Protein AF-A0A212D3E3-F1 (afdb_monomer_lite)

Secondary structure (DSSP, 8-state):
-EEEEEEE-SGGGG---TTS--HHHHHHHHHHHHHHHHHHTT---EEEEEEES-SS-BSTT-BTTBSTTEEEEEEEE---HHHHHIIIII----SS---

Sequence (99 aa):
AAVVLCMDVGFAMSNSFPGEESPFELAKKVMTMFVQRQVFAESKDEVAVVLFGTDGTENALAGKDQYQNITVHRHLMLPDFDLLEDIESKIQPGSQQAD

InterPro domains:
  IPR005161 Ku70/Ku80, N-terminal alpha/beta [PF03731] (2-95)
  IPR036465 von Willebrand factor A-like domain superfamily [G3DSA:3.40.50.410] (1-99)
  IPR036465 von Willebrand factor A-like domain superfamily [SSF53300] (2-97)

Radius of gyration: 14.0 Å; chains: 1; bounding box: 35×32×34 Å

pLDDT: mean 92.48, std 5.72, range [55.84, 97.44]

Organism: Cervus elaphus hippelaphus (NCBI:txid46360)

Foldseek 3Di:
DEEEAEDEQAPQQCDDDVPDHGVLVVSLVVVLVVLVVQAVVVHPYWYWYKYANAPAADDPPDDDQPRTRIHRPGDTDRRDVVNSCCSNPVRHRHHGGGD

Structure (mmCIF, N/CA/C/O backbone):
data_AF-A0A212D3E3-F1
#
_entry.id   AF-A0A212D3E3-F1
#
loop_
_atom_site.group_PDB
_atom_site.id
_atom_site.type_symbol
_atom_site.label_atom_id
_atom_site.label_alt_id
_atom_site.label_comp_id
_atom_site.label_asym_id
_atom_site.label_entity_id
_atom_site.label_seq_id
_atom_site.pdbx_PDB_ins_code
_atom_site.Cartn_x
_atom_site.Cartn_y
_atom_site.Cartn_z
_atom_site.occupancy
_atom_site.B_iso_or_equiv
_atom_site.auth_seq_id
_atom_site.auth_comp_id
_atom_site.auth_asym_id
_atom_site.auth_atom_id
_atom_site.pdbx_PDB_model_num
ATOM 1 N N . ALA A 1 1 ? -16.083 6.406 8.460 1.00 87.69 1 ALA A N 1
ATOM 2 C CA . ALA A 1 1 ? -16.121 6.309 6.985 1.00 87.69 1 ALA A CA 1
ATOM 3 C C . ALA A 1 1 ? -15.121 5.246 6.541 1.00 87.69 1 ALA A C 1
ATOM 5 O O . ALA A 1 1 ? -14.333 4.807 7.366 1.00 87.69 1 ALA A O 1
ATOM 6 N N . ALA A 1 2 ? -15.172 4.807 5.283 1.00 94.38 2 ALA A N 1
ATOM 7 C CA . ALA A 1 2 ? -14.213 3.849 4.733 1.00 94.38 2 ALA A CA 1
ATOM 8 C C . ALA A 1 2 ? -13.382 4.534 3.645 1.00 94.38 2 ALA A C 1
ATOM 10 O O . ALA A 1 2 ? -13.946 5.199 2.773 1.00 94.38 2 ALA A O 1
ATOM 11 N N . VAL A 1 3 ? -12.059 4.384 3.708 1.00 96.50 3 VAL A N 1
ATOM 12 C CA . VAL A 1 3 ? -11.108 4.960 2.751 1.00 96.50 3 VAL A CA 1
ATOM 13 C C . VAL A 1 3 ? -10.214 3.853 2.203 1.00 96.50 3 VAL A C 1
ATOM 15 O O . VAL A 1 3 ? -9.701 3.030 2.955 1.00 96.50 3 VAL A O 1
ATOM 18 N N . VAL A 1 4 ? -10.002 3.844 0.889 1.00 97.38 4 VAL A N 1
ATOM 19 C CA . VAL A 1 4 ? -9.027 2.963 0.237 1.00 97.38 4 VAL A CA 1
ATOM 20 C C . VAL A 1 4 ? -7.955 3.839 -0.395 1.00 97.38 4 VAL A C 1
ATOM 22 O O . VAL A 1 4 ? -8.262 4.683 -1.235 1.00 97.38 4 VAL A O 1
ATOM 25 N N . LEU A 1 5 ? -6.707 3.660 0.029 1.00 97.00 5 LEU A N 1
ATOM 26 C CA . LEU A 1 5 ? -5.547 4.298 -0.579 1.00 97.00 5 LEU A CA 1
ATOM 27 C C . LEU A 1 5 ? -5.015 3.376 -1.679 1.00 97.00 5 LEU A C 1
ATOM 29 O O . LEU A 1 5 ? -4.505 2.297 -1.384 1.00 97.00 5 LEU A O 1
ATOM 33 N N . CYS A 1 6 ? -5.150 3.794 -2.937 1.00 96.50 6 CYS A N 1
ATOM 34 C CA . CYS A 1 6 ? -4.578 3.093 -4.086 1.00 96.50 6 CYS A CA 1
ATOM 35 C C . CYS A 1 6 ? -3.285 3.795 -4.507 1.00 96.50 6 CYS A C 1
ATOM 37 O O . CYS A 1 6 ? -3.340 4.935 -4.970 1.00 96.50 6 CYS A O 1
ATOM 39 N N . MET A 1 7 ? -2.144 3.129 -4.343 1.00 96.06 7 MET A N 1
ATOM 40 C CA . MET A 1 7 ? -0.824 3.690 -4.632 1.00 96.06 7 MET A CA 1
ATOM 41 C C . MET A 1 7 ? -0.166 2.973 -5.809 1.00 96.06 7 MET A C 1
ATOM 43 O O . MET A 1 7 ? -0.068 1.745 -5.814 1.00 96.06 7 MET A O 1
ATOM 47 N N . ASP A 1 8 ? 0.316 3.760 -6.770 1.00 95.44 8 ASP A N 1
ATOM 48 C CA . ASP A 1 8 ? 1.207 3.272 -7.819 1.00 95.44 8 ASP A CA 1
ATOM 49 C C . ASP A 1 8 ? 2.604 3.082 -7.227 1.00 95.44 8 ASP A C 1
ATOM 51 O O . ASP A 1 8 ? 3.198 4.020 -6.684 1.00 95.44 8 ASP A O 1
ATOM 55 N N . VAL A 1 9 ? 3.116 1.865 -7.320 1.00 95.25 9 VAL A N 1
ATOM 56 C CA . VAL A 1 9 ? 4.482 1.516 -6.937 1.00 95.25 9 VAL A CA 1
ATOM 57 C C . VAL A 1 9 ? 5.289 1.033 -8.134 1.00 95.25 9 VAL A C 1
ATOM 59 O O . VAL A 1 9 ? 6.397 0.559 -7.946 1.00 95.25 9 VAL A O 1
ATOM 62 N N . GLY A 1 10 ? 4.778 1.147 -9.357 1.00 94.00 10 GLY A N 1
ATOM 63 C CA . GLY A 1 10 ? 5.463 0.655 -10.541 1.00 94.00 10 GLY A CA 1
ATOM 64 C C . GLY A 1 10 ? 6.759 1.400 -10.856 1.00 94.00 10 GLY A C 1
ATOM 65 O O . GLY A 1 10 ? 7.008 2.514 -10.391 1.00 94.00 10 GLY A O 1
ATOM 66 N N . PHE A 1 11 ? 7.570 0.811 -11.735 1.00 89.44 11 PHE A N 1
ATOM 67 C CA . PHE A 1 11 ? 8.913 1.307 -12.068 1.00 89.44 11 PHE A CA 1
ATOM 68 C C . PHE A 1 11 ? 8.949 2.799 -12.459 1.00 89.44 11 PHE A C 1
ATOM 70 O O . PHE A 1 11 ? 9.882 3.528 -12.120 1.00 89.44 11 PHE A O 1
ATOM 77 N N . ALA A 1 12 ? 7.913 3.284 -13.152 1.00 90.12 12 ALA A N 1
ATOM 78 C CA . ALA A 1 12 ? 7.830 4.678 -13.583 1.00 90.12 12 ALA A CA 1
ATOM 79 C C . ALA A 1 12 ? 7.768 5.674 -12.411 1.00 90.12 12 ALA A C 1
ATOM 81 O O . ALA A 1 12 ? 8.258 6.795 -12.545 1.00 90.12 12 ALA A O 1
ATOM 82 N N . MET A 1 13 ? 7.225 5.263 -11.262 1.00 91.25 13 MET A N 1
ATOM 83 C CA . MET A 1 13 ? 7.098 6.098 -10.065 1.00 91.25 13 MET A CA 1
ATOM 84 C C . MET A 1 13 ? 8.440 6.370 -9.382 1.00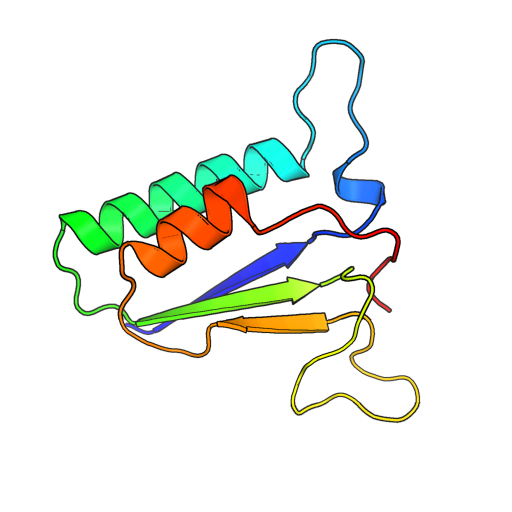 91.25 13 MET A C 1
ATOM 86 O O . MET A 1 13 ? 8.545 7.319 -8.606 1.00 91.25 13 MET A O 1
ATOM 90 N N . SER A 1 14 ? 9.473 5.577 -9.678 1.00 88.88 14 SER A N 1
ATOM 91 C CA . SER A 1 14 ? 10.837 5.800 -9.186 1.00 88.88 14 SER A CA 1
ATOM 92 C C . SER A 1 14 ? 11.641 6.789 -10.027 1.00 88.88 14 SER A C 1
ATOM 94 O O . SER A 1 14 ? 12.716 7.205 -9.600 1.00 88.88 14 SER A O 1
ATOM 96 N N . ASN A 1 15 ? 11.148 7.184 -11.203 1.00 89.06 15 ASN A N 1
ATOM 97 C CA . ASN 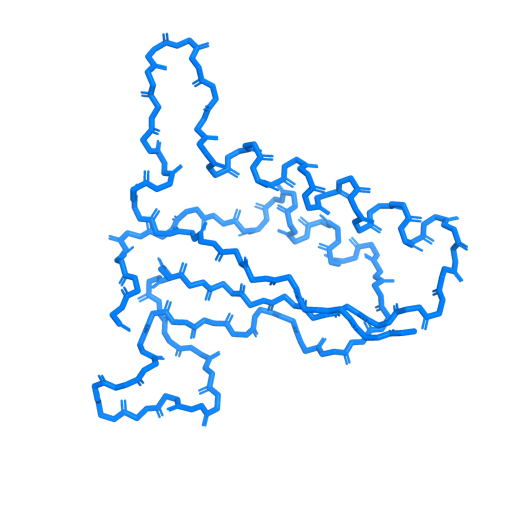A 1 15 ? 11.866 8.115 -12.064 1.00 89.06 15 ASN A CA 1
ATOM 98 C C . ASN A 1 15 ? 11.779 9.539 -11.505 1.00 89.06 15 ASN A C 1
ATOM 100 O O . ASN A 1 15 ? 10.689 10.076 -11.315 1.00 89.06 15 ASN A O 1
ATOM 104 N N . SER A 1 16 ? 12.930 10.172 -11.288 1.00 90.31 16 SER A N 1
ATOM 105 C CA . SER A 1 16 ? 13.019 11.585 -10.923 1.00 90.31 16 SER A CA 1
ATOM 106 C C . SER A 1 16 ? 14.193 12.267 -11.617 1.00 90.31 16 SER A C 1
ATOM 108 O O . SER A 1 16 ? 15.153 11.621 -12.051 1.00 90.31 16 SER A O 1
ATOM 110 N N . PHE A 1 17 ? 14.110 13.590 -11.752 1.00 87.06 17 PHE A N 1
ATOM 111 C CA . PHE A 1 17 ? 15.242 14.387 -12.207 1.00 87.06 17 PHE A CA 1
ATOM 112 C C . PHE A 1 17 ? 16.283 14.530 -11.086 1.00 87.06 17 PHE A C 1
ATOM 114 O O . PHE A 1 17 ? 15.928 14.513 -9.905 1.00 87.06 17 PHE A O 1
ATOM 121 N N . PRO A 1 18 ? 17.577 14.706 -11.416 1.00 89.31 18 PRO A N 1
ATOM 122 C CA . PRO A 1 18 ? 18.601 14.953 -10.408 1.00 89.31 18 PRO A CA 1
ATOM 123 C C . PRO A 1 18 ? 18.245 16.159 -9.526 1.00 89.31 18 PRO A C 1
ATOM 125 O O . PRO A 1 18 ? 18.138 17.280 -10.018 1.00 89.31 18 PRO A O 1
ATOM 128 N N . GLY A 1 19 ? 18.089 15.924 -8.222 1.00 88.31 19 GLY A N 1
ATOM 129 C CA . GLY A 1 19 ? 17.711 16.952 -7.244 1.00 88.31 19 GLY A CA 1
ATOM 130 C C . GLY A 1 19 ? 16.211 17.051 -6.950 1.00 88.31 19 GLY A C 1
ATOM 131 O O . GLY A 1 19 ? 15.841 17.806 -6.054 1.00 88.31 19 GLY A O 1
ATOM 132 N N . GLU A 1 20 ? 15.366 16.278 -7.636 1.00 92.19 20 GLU A N 1
ATOM 133 C CA . GLU A 1 20 ? 13.933 16.171 -7.352 1.00 92.19 20 GLU A CA 1
ATOM 134 C C . GLU A 1 20 ? 13.591 14.827 -6.698 1.00 92.19 20 GLU A C 1
ATOM 136 O O . GLU A 1 20 ? 14.184 13.784 -6.997 1.00 92.19 20 GLU A O 1
ATOM 141 N N . GLU A 1 21 ? 12.608 14.854 -5.799 1.00 92.31 21 GLU A N 1
ATOM 142 C CA . GLU A 1 21 ? 12.038 13.638 -5.226 1.00 92.31 21 GLU A CA 1
ATOM 143 C C . GLU A 1 21 ? 11.174 12.925 -6.264 1.00 92.31 21 GLU A C 1
ATOM 145 O O . GLU A 1 21 ? 10.485 13.559 -7.065 1.00 92.31 21 GLU A O 1
ATOM 150 N N . SER A 1 22 ? 11.205 11.596 -6.250 1.00 94.38 22 SER A N 1
ATOM 151 C CA . SER A 1 22 ? 10.380 10.812 -7.158 1.00 94.38 22 SER A CA 1
ATOM 152 C C . SER A 1 22 ? 8.894 10.935 -6.806 1.00 94.38 22 SER A C 1
ATOM 154 O O . SER A 1 22 ? 8.544 11.163 -5.639 1.00 94.38 22 SER A O 1
ATOM 156 N N . PRO A 1 23 ? 7.992 10.750 -7.787 1.00 95.00 23 PRO A N 1
ATOM 157 C CA . PRO A 1 23 ? 6.560 10.656 -7.526 1.00 95.00 23 PRO A CA 1
ATOM 158 C C . PRO A 1 23 ? 6.223 9.648 -6.420 1.00 95.00 23 PRO A C 1
ATOM 160 O O . PRO A 1 23 ? 5.338 9.913 -5.608 1.00 95.00 23 PRO A O 1
ATOM 163 N N . PHE A 1 24 ? 6.962 8.533 -6.348 1.00 94.69 24 PHE A N 1
ATOM 164 C CA . PHE A 1 24 ? 6.840 7.541 -5.281 1.00 94.69 24 PHE A CA 1
ATOM 165 C C . PHE A 1 24 ? 7.087 8.145 -3.893 1.00 94.69 24 PHE A C 1
ATOM 167 O O . PHE A 1 24 ? 6.239 8.016 -3.012 1.00 94.69 24 PHE A O 1
ATOM 174 N N . GLU A 1 25 ? 8.205 8.849 -3.695 1.00 93.88 25 GLU A N 1
ATOM 175 C CA . GLU A 1 25 ? 8.545 9.441 -2.394 1.00 93.88 25 GLU A CA 1
ATOM 176 C C . GLU A 1 25 ? 7.558 10.540 -1.983 1.00 93.88 25 GLU A C 1
ATOM 178 O O . GLU A 1 25 ? 7.153 10.623 -0.821 1.00 93.88 25 GLU A O 1
ATOM 183 N N . LEU A 1 26 ? 7.102 11.352 -2.940 1.00 95.06 26 LEU A N 1
ATOM 184 C CA . LEU A 1 26 ? 6.085 12.374 -2.687 1.00 95.06 26 LEU A CA 1
ATOM 185 C C . LEU A 1 26 ? 4.742 11.749 -2.281 1.00 95.06 26 LEU A C 1
ATOM 187 O O . LEU A 1 26 ? 4.134 12.183 -1.299 1.00 95.06 26 LEU A O 1
ATOM 191 N N . ALA A 1 27 ? 4.294 10.711 -2.992 1.00 95.50 27 ALA A N 1
ATOM 192 C CA . ALA A 1 27 ? 3.068 9.987 -2.663 1.00 95.50 27 ALA A CA 1
ATOM 193 C C . ALA A 1 27 ? 3.165 9.312 -1.287 1.00 95.50 27 ALA A C 1
ATOM 195 O O . ALA A 1 27 ? 2.240 9.437 -0.479 1.00 95.50 27 ALA A O 1
ATOM 196 N N . LYS A 1 28 ? 4.311 8.688 -0.983 1.00 95.38 28 LYS A N 1
ATOM 197 C CA . LYS A 1 28 ? 4.595 8.064 0.314 1.00 95.38 28 LYS A CA 1
ATOM 198 C C . LYS A 1 28 ? 4.452 9.070 1.455 1.00 95.38 28 LYS A C 1
ATOM 200 O O . LYS A 1 28 ? 3.687 8.826 2.380 1.00 95.38 28 LYS A O 1
ATOM 205 N N . LYS A 1 29 ? 5.067 10.256 1.346 1.00 95.44 29 LYS A N 1
ATOM 206 C CA . LYS A 1 29 ? 4.944 11.330 2.355 1.00 95.44 29 LYS A CA 1
ATOM 207 C C . LYS A 1 29 ? 3.501 11.767 2.595 1.00 95.44 29 LYS A C 1
ATOM 209 O O . LYS A 1 29 ? 3.100 11.959 3.744 1.00 95.44 29 LYS A O 1
ATOM 214 N N . VAL A 1 30 ? 2.716 11.931 1.529 1.00 96.38 30 VAL A N 1
ATOM 215 C CA . VAL A 1 30 ? 1.304 12.330 1.640 1.00 96.38 30 VAL A CA 1
ATOM 216 C C . VAL A 1 30 ? 0.480 11.232 2.313 1.00 96.38 30 VAL A C 1
ATOM 218 O O . VAL A 1 30 ? -0.329 11.530 3.194 1.00 96.38 30 VAL A O 1
ATOM 221 N N . MET A 1 31 ? 0.704 9.967 1.952 1.00 95.94 31 MET A N 1
ATOM 222 C CA . MET A 1 31 ? 0.028 8.829 2.576 1.00 95.94 31 MET A CA 1
ATOM 223 C C . MET A 1 31 ? 0.400 8.678 4.052 1.00 95.94 31 MET A C 1
ATOM 225 O O . MET A 1 31 ? -0.498 8.539 4.882 1.00 95.94 31 MET A O 1
ATOM 229 N N . THR A 1 32 ? 1.684 8.796 4.400 1.00 96.06 32 THR A N 1
ATOM 230 C CA . THR A 1 32 ? 2.156 8.812 5.792 1.00 96.06 32 THR A CA 1
ATOM 231 C C . THR A 1 32 ? 1.472 9.929 6.574 1.00 96.06 32 THR A C 1
ATOM 233 O O . THR A 1 32 ? 0.879 9.660 7.614 1.00 96.06 32 THR A O 1
ATOM 236 N N . MET A 1 33 ? 1.453 11.164 6.055 1.00 96.50 33 MET A N 1
ATOM 237 C CA . MET A 1 33 ? 0.780 12.292 6.713 1.00 96.50 33 MET A CA 1
ATOM 238 C C . MET A 1 33 ? -0.720 12.028 6.923 1.00 96.50 33 MET A C 1
ATOM 240 O O . MET A 1 33 ? -1.269 12.354 7.981 1.00 96.50 33 MET A O 1
ATOM 244 N N . PHE A 1 34 ? -1.395 11.443 5.930 1.00 96.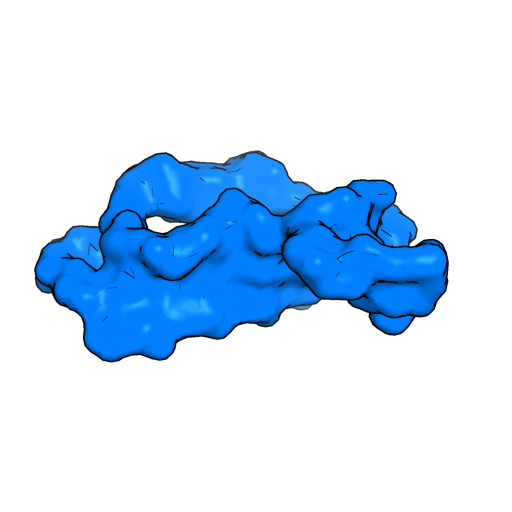06 34 PHE A N 1
ATOM 245 C CA . PHE A 1 34 ? -2.810 11.097 6.028 1.00 96.06 34 PHE A CA 1
ATOM 246 C C . PHE A 1 34 ? -3.061 10.056 7.127 1.00 96.06 34 PHE A C 1
ATOM 248 O O . PHE A 1 34 ? -3.880 10.300 8.015 1.00 96.06 34 PHE A O 1
ATOM 255 N N . VAL A 1 35 ? -2.341 8.930 7.105 1.00 95.25 35 VAL A N 1
ATOM 256 C CA . VAL A 1 35 ? -2.511 7.839 8.081 1.00 95.25 35 VAL A CA 1
ATOM 257 C C . VAL A 1 35 ? -2.119 8.295 9.483 1.00 95.25 35 VAL A C 1
ATOM 259 O O . VAL A 1 35 ? -2.878 8.083 10.426 1.00 95.25 35 VAL A O 1
ATOM 262 N N . GLN A 1 36 ? -1.003 9.012 9.622 1.00 95.75 36 GLN A N 1
ATOM 263 C CA . GLN A 1 36 ? -0.535 9.566 10.892 1.00 95.75 36 GLN A CA 1
ATOM 264 C C . GLN A 1 36 ? -1.599 10.455 11.547 1.00 95.75 36 GLN A C 1
ATOM 266 O O . GLN A 1 36 ? -1.871 10.332 12.742 1.00 95.75 36 GLN A O 1
ATOM 271 N N . ARG A 1 37 ? -2.256 11.319 10.761 1.00 95.88 37 ARG A N 1
ATOM 272 C CA . ARG A 1 37 ? -3.358 12.152 11.256 1.00 95.88 37 ARG A CA 1
ATOM 273 C C . ARG A 1 37 ? -4.542 11.312 11.736 1.00 95.88 37 ARG A C 1
ATOM 275 O O . ARG A 1 37 ? -5.132 11.664 12.753 1.00 95.88 37 ARG A O 1
ATOM 282 N N . GLN A 1 38 ? -4.899 10.240 11.027 1.00 93.25 38 GLN A N 1
ATOM 283 C CA . GLN A 1 38 ? -6.017 9.371 11.416 1.00 93.25 38 GLN A CA 1
ATOM 284 C C . GLN A 1 38 ? -5.734 8.615 12.719 1.00 93.25 38 GLN A C 1
ATOM 286 O O . GLN A 1 38 ? -6.594 8.591 13.601 1.00 93.25 38 GLN A O 1
ATOM 291 N N . VAL A 1 39 ? -4.521 8.068 12.866 1.00 93.38 39 VAL A N 1
ATOM 292 C CA . VAL A 1 39 ? -4.084 7.352 14.076 1.00 93.38 39 VAL A CA 1
ATOM 293 C C . VAL A 1 39 ? -4.071 8.288 15.286 1.00 93.38 39 VAL A C 1
ATOM 295 O O . VAL A 1 39 ? -4.684 7.987 16.307 1.00 93.38 39 VAL A O 1
ATOM 298 N N . PHE A 1 40 ? -3.437 9.459 15.176 1.00 93.88 40 PHE A N 1
ATOM 299 C CA . PHE A 1 40 ? -3.317 10.389 16.306 1.00 93.88 40 PHE A CA 1
ATOM 300 C C . PHE A 1 40 ? -4.615 11.093 16.692 1.00 93.88 40 PHE A C 1
ATOM 302 O O . PHE A 1 40 ? -4.760 11.512 17.837 1.00 93.88 40 PHE A O 1
ATOM 309 N N . ALA A 1 41 ? -5.553 11.242 15.757 1.00 93.56 41 ALA A N 1
ATOM 310 C CA . ALA A 1 41 ? -6.877 11.776 16.056 1.00 93.56 41 ALA A CA 1
ATOM 311 C C . ALA A 1 41 ? -7.834 10.718 16.640 1.00 93.56 41 ALA A C 1
ATOM 313 O O . ALA A 1 41 ? -8.995 11.044 16.879 1.00 93.56 41 ALA A O 1
ATOM 314 N N . GLU A 1 42 ? -7.379 9.469 16.824 1.00 88.94 42 GLU A N 1
ATOM 315 C CA . GLU A 1 42 ? -8.203 8.316 17.218 1.00 88.94 42 GLU A CA 1
ATOM 316 C C . GLU A 1 42 ? -9.481 8.180 16.369 1.00 88.94 42 GLU A C 1
ATOM 318 O O . GLU A 1 42 ? -10.569 7.849 16.862 1.00 88.94 42 GLU A O 1
ATOM 323 N N . SER A 1 43 ? -9.348 8.458 15.068 1.00 90.06 43 SER A N 1
ATOM 324 C CA . SER A 1 43 ? -10.468 8.409 14.136 1.00 90.06 43 SER A CA 1
ATOM 325 C C . SER A 1 43 ? -11.081 7.010 14.080 1.00 90.06 43 SER A C 1
ATOM 327 O O . SER A 1 43 ? -10.404 5.994 14.236 1.00 90.06 43 SER A O 1
ATOM 329 N N . LYS A 1 44 ? -12.393 6.953 13.837 1.00 92.56 44 LYS A N 1
ATOM 330 C CA . LYS A 1 44 ? -13.126 5.698 13.597 1.00 92.56 44 LYS A CA 1
ATOM 331 C C . LYS A 1 44 ? -13.218 5.357 12.110 1.00 92.56 44 LYS A C 1
ATOM 333 O O . LYS A 1 44 ? -14.023 4.511 11.728 1.00 92.56 44 LYS A O 1
ATOM 338 N N . ASP A 1 45 ? -12.453 6.052 11.274 1.00 93.69 45 ASP A N 1
ATOM 339 C CA . ASP A 1 45 ? -12.372 5.763 9.852 1.00 93.69 45 ASP A CA 1
ATOM 340 C C . ASP A 1 45 ? -11.511 4.523 9.608 1.00 93.69 45 ASP A C 1
ATOM 342 O O . ASP A 1 45 ? -10.397 4.411 10.117 1.00 93.69 45 ASP A O 1
ATOM 346 N N . GLU A 1 46 ? -12.032 3.595 8.812 1.00 95.06 46 GLU A N 1
ATOM 347 C CA . GLU A 1 46 ? -11.292 2.410 8.395 1.00 95.06 46 GLU A CA 1
ATOM 348 C C . GLU A 1 46 ? -10.515 2.711 7.113 1.00 95.06 46 GLU A C 1
ATOM 350 O O . GLU A 1 46 ? -11.024 3.372 6.200 1.00 95.06 46 GLU A O 1
ATOM 355 N N . VAL A 1 47 ? -9.284 2.211 7.044 1.00 96.50 47 VAL A N 1
ATOM 356 C CA . VAL A 1 47 ? -8.358 2.436 5.936 1.00 96.50 47 VAL A CA 1
ATOM 357 C C . VAL A 1 47 ? -7.913 1.093 5.366 1.00 96.50 47 VAL A C 1
ATOM 359 O O . VAL A 1 47 ? -7.515 0.193 6.102 1.00 96.50 47 VAL A O 1
ATOM 362 N N . ALA A 1 48 ? -7.978 0.966 4.045 1.00 97.12 48 ALA A N 1
ATOM 363 C CA . ALA A 1 48 ? -7.345 -0.104 3.282 1.00 97.12 48 ALA A CA 1
ATOM 364 C C . ALA A 1 48 ? -6.237 0.476 2.395 1.00 97.12 48 ALA A C 1
ATOM 366 O O . ALA A 1 48 ? -6.322 1.633 1.975 1.00 97.12 48 ALA A O 1
ATOM 367 N N . VAL A 1 49 ? -5.226 -0.332 2.077 1.00 97.44 49 VAL A N 1
ATOM 368 C CA . VAL A 1 49 ? -4.130 0.045 1.174 1.00 97.44 49 VAL A CA 1
ATOM 369 C C . VAL A 1 49 ? -4.005 -0.994 0.069 1.00 97.44 49 VAL A C 1
ATOM 371 O O . VAL A 1 49 ? -3.856 -2.187 0.337 1.00 97.44 49 VAL A O 1
ATOM 374 N N . VAL A 1 50 ? -4.058 -0.526 -1.174 1.00 97.44 50 VAL A N 1
ATOM 375 C CA . VAL A 1 50 ? -3.869 -1.324 -2.386 1.00 97.44 50 VAL A CA 1
ATOM 376 C C . VAL A 1 50 ? -2.684 -0.753 -3.151 1.00 97.44 50 VAL A C 1
ATOM 378 O O . VAL A 1 50 ? -2.622 0.451 -3.396 1.00 97.44 50 VAL A O 1
ATOM 381 N N . LEU A 1 51 ? -1.754 -1.621 -3.530 1.00 96.81 51 LEU A N 1
ATOM 382 C CA . LEU A 1 51 ? -0.566 -1.281 -4.302 1.00 96.81 51 LEU A CA 1
ATOM 383 C C . LEU A 1 51 ? -0.721 -1.863 -5.701 1.00 96.81 51 LEU A C 1
ATOM 385 O O . LEU A 1 51 ? -1.093 -3.027 -5.833 1.00 96.81 51 LEU A O 1
ATOM 389 N N . PHE A 1 52 ? -0.449 -1.070 -6.731 1.00 95.44 52 PHE A N 1
ATOM 390 C CA . PHE A 1 52 ? -0.431 -1.531 -8.119 1.00 95.44 52 PHE A CA 1
ATOM 391 C C . PHE A 1 52 ? 0.914 -1.202 -8.771 1.00 95.44 52 PHE A C 1
ATOM 393 O O . PHE A 1 52 ? 1.537 -0.202 -8.433 1.00 95.44 52 PHE A O 1
ATOM 400 N N . GLY A 1 53 ? 1.389 -2.073 -9.663 1.00 94.12 53 GLY A N 1
ATOM 401 C CA . GLY A 1 53 ? 2.772 -2.069 -10.154 1.00 94.12 53 GLY A CA 1
ATOM 402 C C . GLY A 1 53 ? 3.745 -2.846 -9.256 1.00 94.12 53 GLY A C 1
ATOM 403 O O . GLY A 1 53 ? 4.956 -2.667 -9.362 1.00 94.12 53 GLY A O 1
ATOM 404 N N . THR A 1 54 ? 3.236 -3.698 -8.359 1.00 94.69 54 THR A N 1
ATOM 405 C CA . THR A 1 54 ? 4.056 -4.588 -7.523 1.00 94.69 54 THR A CA 1
ATOM 406 C C . THR A 1 54 ? 4.678 -5.714 -8.347 1.00 94.69 54 THR A C 1
ATOM 408 O O . THR A 1 54 ? 4.138 -6.114 -9.372 1.00 94.69 54 THR A O 1
ATOM 411 N N . ASP A 1 55 ? 5.789 -6.287 -7.876 1.00 92.25 55 ASP A N 1
ATOM 412 C CA . ASP A 1 55 ? 6.434 -7.427 -8.555 1.00 92.25 55 ASP A CA 1
ATOM 413 C C . ASP A 1 55 ? 5.592 -8.712 -8.531 1.00 92.25 55 ASP A C 1
ATOM 415 O O . ASP A 1 55 ? 5.800 -9.615 -9.339 1.00 92.25 55 ASP A O 1
ATOM 419 N N . GLY A 1 56 ? 4.664 -8.812 -7.578 1.00 91.62 56 GLY A N 1
ATOM 420 C CA . GLY A 1 56 ? 3.734 -9.924 -7.445 1.00 91.62 56 GLY A CA 1
ATOM 421 C C . GLY A 1 56 ? 2.280 -9.480 -7.532 1.00 91.62 56 GLY A C 1
ATOM 422 O O . GLY A 1 56 ? 1.965 -8.290 -7.491 1.00 91.62 56 GLY A O 1
ATOM 423 N N . THR A 1 57 ? 1.393 -10.468 -7.599 1.00 94.25 57 THR A N 1
ATOM 424 C CA . THR A 1 57 ? -0.057 -10.279 -7.592 1.00 94.25 57 THR A CA 1
ATOM 425 C C . THR A 1 57 ? -0.645 -10.943 -6.352 1.00 94.25 57 THR A C 1
ATOM 427 O O . THR A 1 57 ? -0.545 -12.157 -6.189 1.00 94.25 57 THR A O 1
ATOM 430 N N . GLU A 1 58 ? -1.297 -10.163 -5.496 1.00 94.88 58 GLU A N 1
ATOM 431 C CA . GLU A 1 58 ? -1.975 -10.660 -4.298 1.00 94.88 58 GLU A CA 1
ATOM 432 C C . GLU A 1 58 ? -3.292 -9.906 -4.095 1.00 94.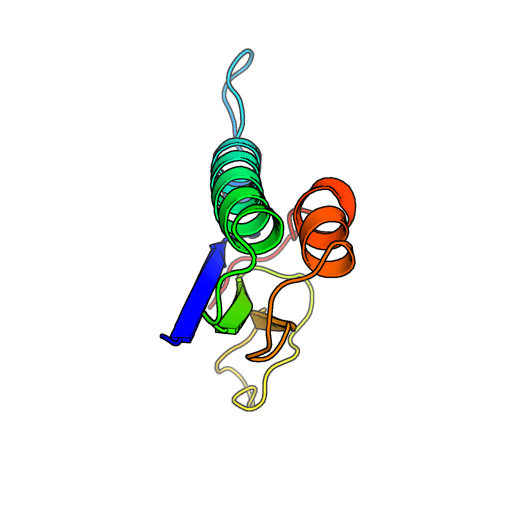88 58 GLU A C 1
ATOM 434 O O . GLU A 1 58 ? -3.422 -8.986 -3.289 1.00 94.88 58 GLU A O 1
ATOM 439 N N . ASN A 1 59 ? -4.294 -10.274 -4.887 1.00 94.25 59 ASN A N 1
ATOM 440 C CA . ASN A 1 59 ? -5.642 -9.743 -4.760 1.00 94.25 59 ASN A CA 1
ATOM 441 C C . ASN A 1 59 ? -6.680 -10.800 -5.159 1.00 94.25 59 ASN A C 1
ATOM 443 O O . ASN A 1 59 ? -6.394 -11.726 -5.915 1.00 94.25 59 ASN A O 1
ATOM 447 N N . ALA A 1 60 ? -7.908 -10.652 -4.660 1.00 93.94 60 ALA A N 1
ATOM 448 C CA . ALA A 1 60 ? -8.981 -11.628 -4.865 1.00 93.94 60 ALA A CA 1
ATOM 449 C C . ALA A 1 60 ? -9.536 -11.673 -6.302 1.00 93.94 60 ALA A C 1
ATOM 451 O O . ALA A 1 60 ? -10.295 -12.583 -6.630 1.00 93.94 60 ALA A O 1
ATOM 452 N N . LEU A 1 61 ? -9.203 -10.685 -7.138 1.00 92.69 61 LEU A N 1
ATOM 453 C CA . LEU A 1 61 ? -9.668 -10.583 -8.523 1.00 92.69 61 LEU A CA 1
ATOM 454 C C . LEU A 1 61 ? -8.631 -11.101 -9.525 1.00 92.69 61 LEU A C 1
ATOM 456 O O . LEU A 1 61 ? -8.936 -11.192 -10.715 1.00 92.69 61 LEU A O 1
ATOM 460 N N . ALA A 1 62 ? -7.437 -11.462 -9.048 1.00 91.19 62 ALA A N 1
ATOM 461 C CA . ALA A 1 62 ? -6.363 -11.990 -9.863 1.00 91.19 62 ALA A CA 1
ATOM 462 C C . ALA A 1 62 ? -6.833 -13.257 -10.586 1.00 91.19 62 ALA A C 1
ATOM 464 O O . ALA A 1 62 ? -7.140 -14.289 -9.985 1.00 91.19 62 ALA A O 1
ATOM 465 N N . GLY A 1 63 ? -6.885 -13.166 -11.907 1.00 86.06 63 GLY A N 1
ATOM 466 C CA . GLY A 1 63 ? -7.172 -14.270 -12.812 1.00 86.06 63 GLY A CA 1
ATOM 467 C C . GLY A 1 63 ? -6.221 -14.205 -13.996 1.00 86.06 63 GLY A C 1
ATOM 468 O O . GLY A 1 63 ? -5.494 -13.226 -14.117 1.00 86.06 63 GLY A O 1
ATOM 469 N N . LYS A 1 64 ?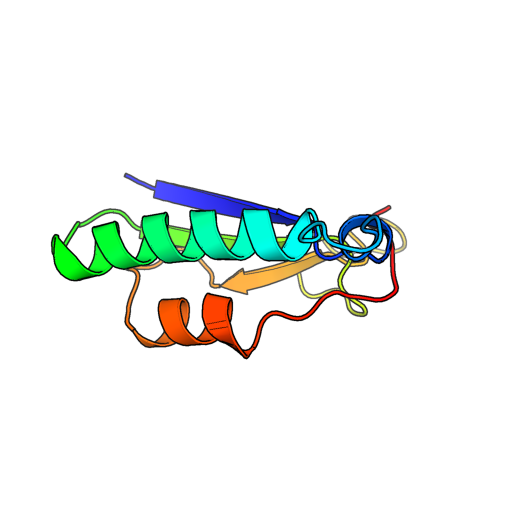 -6.244 -15.237 -14.852 1.00 81.38 64 LYS A N 1
ATOM 470 C CA . LYS A 1 64 ? -5.351 -15.455 -16.016 1.00 81.38 64 LYS A CA 1
ATOM 471 C C . LYS A 1 64 ? -4.426 -14.269 -16.339 1.00 81.38 64 LYS A C 1
ATOM 473 O O . LYS A 1 64 ? -3.273 -14.321 -15.943 1.00 81.38 64 LYS A O 1
ATOM 478 N N . ASP A 1 65 ? -4.981 -13.208 -16.930 1.00 83.69 65 ASP A N 1
ATOM 479 C CA . ASP A 1 65 ? -4.258 -11.990 -17.323 1.00 83.69 65 ASP A CA 1
ATOM 480 C C . ASP A 1 65 ? -4.988 -10.706 -16.869 1.00 83.69 65 ASP A C 1
ATOM 482 O O . ASP A 1 65 ? -4.935 -9.680 -17.536 1.00 83.69 65 ASP A O 1
ATOM 486 N N . GLN A 1 66 ? -5.761 -10.764 -15.778 1.00 90.75 66 GLN A N 1
ATOM 487 C CA . GLN A 1 66 ? -6.486 -9.603 -15.241 1.00 90.75 66 GLN A CA 1
ATOM 488 C C . GLN A 1 66 ? -6.087 -9.336 -13.797 1.00 90.75 66 GLN A C 1
ATOM 490 O O . GLN A 1 66 ? -5.904 -10.279 -13.022 1.00 90.75 66 GLN A O 1
ATOM 495 N N . TYR A 1 67 ? -6.016 -8.049 -13.444 1.00 92.25 67 TYR A N 1
ATOM 496 C CA . TYR A 1 67 ? -5.639 -7.576 -12.111 1.00 92.25 67 TYR A CA 1
ATOM 497 C C . TYR A 1 67 ? -4.267 -8.100 -11.662 1.00 92.25 67 TYR A C 1
ATOM 499 O O . TYR A 1 67 ? -4.087 -8.466 -10.499 1.00 92.25 67 TYR A O 1
ATOM 507 N N . GLN A 1 68 ? -3.317 -8.173 -12.598 1.00 93.94 68 GLN A N 1
ATOM 508 C CA . GLN A 1 68 ? -1.937 -8.573 -12.326 1.00 93.94 68 GLN A CA 1
ATOM 509 C C . GLN A 1 68 ? -1.141 -7.407 -11.738 1.00 93.94 68 GLN A C 1
ATOM 511 O O . GLN A 1 68 ? -1.490 -6.247 -11.941 1.00 93.94 68 GLN A O 1
ATOM 516 N N . ASN A 1 69 ? -0.073 -7.717 -11.002 1.00 94.50 69 ASN A N 1
ATOM 517 C CA . ASN A 1 69 ? 0.816 -6.735 -10.375 1.00 94.50 69 ASN A CA 1
ATOM 518 C C . ASN A 1 69 ? 0.070 -5.806 -9.401 1.00 94.50 69 ASN A C 1
ATOM 520 O O . ASN A 1 69 ? 0.411 -4.632 -9.251 1.00 94.50 69 ASN A O 1
ATOM 524 N N . ILE A 1 70 ? -0.993 -6.326 -8.777 1.00 95.56 70 ILE A N 1
ATOM 525 C CA . ILE A 1 70 ? -1.799 -5.631 -7.773 1.00 95.56 70 ILE A CA 1
ATOM 526 C C . ILE A 1 70 ? -1.798 -6.451 -6.487 1.00 95.56 70 ILE A C 1
ATOM 528 O O . ILE A 1 70 ? -2.192 -7.623 -6.485 1.00 95.56 70 ILE A O 1
ATOM 532 N N . THR A 1 71 ? -1.449 -5.801 -5.382 1.00 96.56 71 THR A N 1
ATOM 533 C CA . THR A 1 71 ? -1.419 -6.371 -4.035 1.00 96.56 71 THR A CA 1
ATOM 534 C C . THR A 1 71 ? -2.336 -5.582 -3.108 1.00 96.56 71 THR A C 1
ATOM 536 O O . THR A 1 71 ? -2.196 -4.368 -2.945 1.00 96.56 71 THR A O 1
ATOM 539 N N . VAL A 1 72 ? -3.264 -6.271 -2.444 1.00 97.12 72 VAL A N 1
ATOM 540 C CA . VAL A 1 72 ? -4.016 -5.700 -1.321 1.00 97.12 72 VAL A CA 1
ATOM 541 C C . VAL A 1 72 ? -3.124 -5.764 -0.086 1.00 97.12 72 VAL A C 1
ATOM 543 O O . VAL A 1 72 ? -3.158 -6.728 0.668 1.00 97.12 72 VAL A O 1
ATOM 546 N N . HIS A 1 73 ? -2.298 -4.736 0.099 1.00 96.00 73 HIS A N 1
ATOM 547 C CA . HIS A 1 73 ? -1.317 -4.687 1.183 1.00 96.00 73 HIS A CA 1
ATOM 548 C C . HIS A 1 73 ? -1.978 -4.678 2.565 1.00 96.00 73 HIS A C 1
ATOM 550 O O . HIS A 1 73 ? -1.486 -5.303 3.500 1.00 96.00 73 HIS A O 1
ATOM 556 N N . ARG A 1 74 ? -3.127 -4.002 2.688 1.00 94.88 74 ARG A N 1
ATOM 557 C CA . ARG A 1 74 ? -3.930 -4.025 3.910 1.00 94.88 74 ARG A CA 1
ATOM 558 C C . ARG A 1 74 ? -5.415 -3.963 3.597 1.00 94.88 74 ARG A C 1
ATOM 560 O O . ARG A 1 74 ? -5.874 -3.066 2.890 1.00 94.88 74 ARG A O 1
ATOM 567 N N . HIS A 1 75 ? -6.168 -4.909 4.149 1.00 95.44 75 HIS A N 1
ATOM 568 C CA . HIS A 1 75 ? -7.628 -4.894 4.095 1.00 95.44 75 HIS A CA 1
ATOM 569 C C . HIS A 1 75 ? -8.214 -3.792 4.987 1.00 95.44 75 HIS A C 1
ATOM 571 O O . HIS A 1 75 ? -7.528 -3.228 5.834 1.00 95.44 75 HIS A O 1
ATOM 577 N N . LEU A 1 76 ? -9.495 -3.486 4.780 1.00 95.50 76 LEU A N 1
ATOM 578 C CA . LEU A 1 76 ? -10.195 -2.415 5.482 1.00 95.50 76 LEU A CA 1
ATOM 579 C C . LEU A 1 76 ? -10.237 -2.685 6.995 1.00 95.50 76 LEU A C 1
ATOM 581 O O . LEU A 1 76 ? -10.867 -3.643 7.437 1.00 95.50 76 LEU A O 1
ATOM 585 N N . MET A 1 77 ? -9.550 -1.846 7.770 1.00 94.88 77 MET A N 1
ATOM 586 C CA . MET A 1 77 ? -9.529 -1.896 9.234 1.00 94.88 77 MET A CA 1
ATOM 587 C C . MET A 1 77 ? -9.123 -0.538 9.815 1.00 94.88 77 MET A C 1
ATOM 589 O O . MET A 1 77 ? -8.677 0.347 9.084 1.00 94.88 77 MET A O 1
ATOM 593 N N . LEU A 1 78 ? -9.255 -0.356 11.132 1.00 95.69 78 LEU A N 1
ATOM 594 C CA . LEU A 1 78 ? -8.740 0.849 11.786 1.00 95.69 78 LEU A CA 1
ATOM 595 C C . LEU A 1 78 ? -7.216 0.957 11.574 1.00 95.69 78 LEU A C 1
ATOM 597 O O . LEU A 1 78 ? -6.514 -0.052 11.722 1.00 95.69 78 LEU A O 1
ATOM 601 N N . PRO A 1 79 ? -6.703 2.145 11.206 1.00 95.06 79 PRO A N 1
ATOM 602 C CA . PRO A 1 79 ? -5.273 2.344 11.036 1.00 95.06 79 PRO A CA 1
ATOM 603 C C . PRO A 1 79 ? -4.564 2.277 12.393 1.00 95.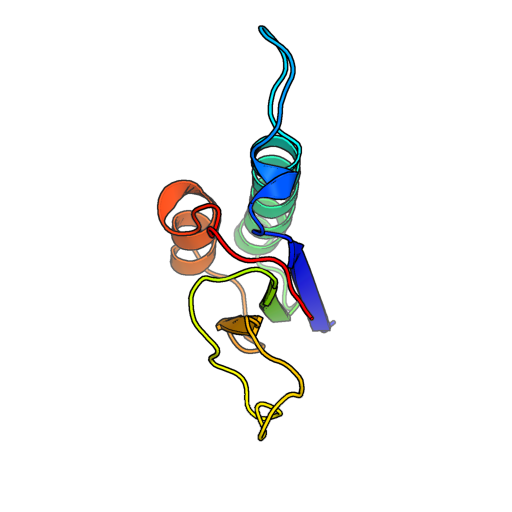06 79 PRO A C 1
ATOM 605 O O . PRO A 1 79 ? -5.089 2.733 13.410 1.00 95.06 79 PRO A O 1
ATOM 608 N N . ASP A 1 80 ? -3.351 1.739 12.395 1.00 94.88 80 ASP A N 1
ATOM 609 C CA . ASP A 1 80 ? -2.475 1.637 13.560 1.00 94.88 80 ASP A CA 1
ATOM 610 C C . ASP A 1 80 ? -1.040 2.050 13.202 1.00 94.88 80 ASP A C 1
ATOM 612 O O . ASP A 1 80 ? -0.750 2.489 12.085 1.00 94.88 80 ASP A O 1
ATOM 616 N N . PHE A 1 81 ? -0.142 1.949 14.180 1.00 94.38 81 PHE A N 1
ATOM 617 C CA . PHE A 1 81 ? 1.274 2.249 13.991 1.00 94.38 81 PHE A CA 1
ATOM 618 C C . PHE A 1 81 ? 1.960 1.283 13.022 1.00 94.38 81 PHE A C 1
ATOM 620 O O . PHE A 1 81 ? 2.853 1.719 12.301 1.00 94.38 81 PHE A O 1
ATOM 627 N N . ASP A 1 82 ? 1.501 0.033 12.939 1.00 95.50 82 ASP A N 1
ATOM 628 C CA . ASP A 1 82 ? 2.049 -0.951 12.005 1.00 95.50 82 ASP A CA 1
ATOM 629 C C . ASP A 1 82 ? 1.790 -0.504 10.555 1.00 95.50 82 ASP A C 1
ATOM 631 O O . ASP A 1 82 ? 2.705 -0.521 9.738 1.00 95.50 82 ASP A O 1
ATOM 635 N N . LEU A 1 83 ? 0.590 0.018 10.244 1.00 94.38 83 LEU A N 1
ATOM 636 C CA . LEU A 1 83 ? 0.300 0.590 8.917 1.00 94.38 83 LEU A CA 1
ATOM 637 C C . LEU A 1 83 ? 1.203 1.780 8.588 1.00 94.38 83 LEU A C 1
ATOM 639 O O . LEU A 1 83 ? 1.601 1.969 7.438 1.00 94.38 83 LEU A O 1
ATOM 643 N N . LEU A 1 84 ? 1.472 2.624 9.583 1.00 93.56 84 LEU A N 1
ATOM 644 C CA . LEU A 1 84 ? 2.309 3.803 9.402 1.00 93.56 84 LEU A CA 1
ATOM 645 C C . LEU A 1 84 ? 3.757 3.399 9.091 1.00 93.56 84 LEU A C 1
ATOM 647 O O . LEU A 1 84 ? 4.342 3.927 8.145 1.00 93.56 84 LEU A O 1
ATOM 651 N N . GLU A 1 85 ? 4.297 2.436 9.845 1.00 94.56 85 GLU A N 1
ATOM 652 C CA . GLU A 1 85 ? 5.633 1.871 9.631 1.00 94.56 85 GLU A CA 1
ATOM 653 C C . GLU A 1 85 ? 5.738 1.173 8.270 1.00 94.56 85 GLU A C 1
ATOM 655 O O . GLU A 1 85 ? 6.738 1.337 7.564 1.00 94.56 85 GLU A O 1
ATOM 660 N N . ASP A 1 86 ? 4.700 0.435 7.872 1.00 94.44 86 ASP A N 1
ATOM 661 C CA . ASP A 1 86 ? 4.645 -0.238 6.579 1.00 94.44 86 ASP A CA 1
ATOM 662 C C . ASP A 1 86 ? 4.765 0.766 5.426 1.00 94.44 86 ASP A C 1
ATOM 664 O O . ASP A 1 86 ? 5.622 0.598 4.554 1.00 94.44 86 ASP A O 1
ATOM 668 N N . ILE A 1 87 ? 3.972 1.845 5.452 1.00 93.56 87 ILE A N 1
ATOM 669 C CA . ILE A 1 87 ? 4.005 2.891 4.417 1.00 93.56 87 ILE A CA 1
ATOM 670 C C . ILE A 1 87 ? 5.350 3.616 4.398 1.00 93.56 87 ILE A C 1
ATOM 672 O O . ILE A 1 87 ? 5.860 3.924 3.325 1.00 93.56 87 ILE A O 1
ATOM 676 N N . GLU A 1 88 ? 5.936 3.897 5.560 1.00 91.12 88 GLU A N 1
ATOM 677 C CA . GLU A 1 88 ? 7.192 4.643 5.640 1.00 91.12 88 GLU A CA 1
ATOM 678 C C . GLU A 1 88 ? 8.408 3.817 5.190 1.00 91.12 88 GLU A C 1
ATOM 680 O O . GLU A 1 88 ? 9.298 4.353 4.521 1.00 91.12 88 GLU A O 1
ATOM 685 N N . SER A 1 89 ? 8.448 2.525 5.540 1.00 89.50 89 SER A N 1
ATOM 686 C CA . SER A 1 89 ? 9.673 1.715 5.468 1.00 89.50 89 SER A CA 1
ATOM 687 C C . SER A 1 89 ? 9.577 0.438 4.628 1.00 89.50 89 SER A C 1
ATOM 689 O O . SER A 1 89 ? 10.570 0.053 4.001 1.00 89.50 89 SER A O 1
ATOM 691 N N . LYS A 1 90 ? 8.418 -0.234 4.591 1.00 91.25 90 LYS A N 1
ATOM 692 C CA . LYS A 1 90 ? 8.281 -1.554 3.950 1.00 91.25 90 LYS A CA 1
ATOM 693 C C . LYS A 1 90 ? 7.765 -1.476 2.523 1.00 91.25 90 LYS A C 1
ATOM 695 O O . LYS A 1 90 ? 8.141 -2.318 1.710 1.00 91.25 90 LYS A O 1
ATOM 700 N N . ILE A 1 91 ? 6.937 -0.483 2.203 1.00 92.25 91 ILE A N 1
ATOM 701 C CA . ILE A 1 91 ? 6.505 -0.245 0.826 1.00 92.25 91 ILE A CA 1
ATOM 702 C C . ILE A 1 91 ? 7.704 0.268 0.030 1.00 92.25 91 ILE A C 1
ATOM 704 O O . ILE A 1 91 ? 8.296 1.300 0.345 1.00 92.25 91 ILE A O 1
ATOM 708 N N . GLN A 1 92 ? 8.049 -0.481 -1.010 1.00 91.88 92 GLN A N 1
ATOM 709 C CA . GLN A 1 92 ? 9.142 -0.196 -1.929 1.00 91.88 92 GLN A CA 1
ATOM 710 C C . GLN A 1 92 ? 8.582 -0.096 -3.350 1.00 91.88 92 GLN A C 1
ATOM 712 O O . GLN A 1 92 ? 7.544 -0.702 -3.639 1.00 91.88 92 GLN A O 1
ATOM 717 N N . PRO A 1 93 ? 9.247 0.647 -4.244 1.00 90.69 93 PRO A N 1
ATOM 718 C CA . PRO A 1 93 ? 8.884 0.625 -5.648 1.00 90.69 93 PRO A CA 1
ATOM 719 C C . PRO A 1 93 ? 9.119 -0.771 -6.242 1.00 90.69 93 PRO A C 1
ATOM 721 O O . PRO A 1 93 ? 10.160 -1.391 -6.021 1.00 90.69 93 PRO A O 1
ATOM 724 N N . GLY A 1 94 ? 8.140 -1.254 -6.995 1.00 87.94 94 GLY A N 1
ATOM 725 C CA . GLY A 1 94 ? 8.217 -2.439 -7.830 1.00 87.94 94 GLY A CA 1
ATOM 726 C C . GLY A 1 94 ? 8.903 -2.176 -9.172 1.00 87.94 94 GLY A C 1
ATOM 727 O O . GLY A 1 94 ? 9.136 -1.044 -9.602 1.00 87.94 94 GLY A O 1
ATOM 728 N N . SER A 1 95 ? 9.227 -3.268 -9.853 1.00 85.44 95 SER A N 1
ATOM 729 C CA . SER A 1 95 ? 9.869 -3.288 -11.171 1.00 85.44 95 SER A CA 1
ATOM 730 C C . SER A 1 95 ? 8.881 -3.435 -12.331 1.00 85.44 95 SER A C 1
ATOM 732 O O . SER A 1 95 ? 9.280 -3.339 -13.492 1.00 85.44 95 SER A O 1
ATOM 734 N N . GLN A 1 96 ? 7.600 -3.658 -12.031 1.00 84.62 96 GLN A N 1
ATOM 735 C CA . GLN A 1 96 ? 6.544 -3.881 -13.015 1.00 84.62 96 GLN A CA 1
ATOM 736 C C . GLN A 1 96 ? 5.706 -2.620 -13.246 1.00 84.62 96 GLN A C 1
ATOM 738 O O . GLN A 1 96 ? 5.784 -1.641 -12.503 1.00 84.62 96 GLN A O 1
ATOM 743 N N . GLN A 1 97 ? 4.901 -2.639 -14.304 1.00 77.94 97 GLN A N 1
ATOM 744 C CA . GLN A 1 97 ? 3.750 -1.749 -14.447 1.00 77.94 97 GLN A CA 1
ATOM 745 C C . GLN A 1 97 ? 2.477 -2.565 -14.200 1.00 77.94 97 GLN A C 1
ATOM 747 O O . GLN A 1 97 ? 2.462 -3.780 -14.408 1.00 77.94 97 GLN A O 1
ATOM 752 N N . ALA A 1 98 ? 1.429 -1.914 -13.700 1.00 68.12 98 ALA A N 1
ATOM 753 C CA . ALA A 1 98 ? 0.115 -2.541 -13.638 1.00 68.12 98 ALA A CA 1
ATOM 754 C C . ALA A 1 98 ? -0.472 -2.621 -15.057 1.00 68.12 98 ALA A C 1
ATOM 756 O O . ALA A 1 98 ? -0.445 -1.615 -15.769 1.00 68.12 98 ALA A O 1
ATOM 757 N N . ASP A 1 99 ? -0.969 -3.801 -15.434 1.00 55.84 99 ASP A N 1
ATOM 758 C CA . ASP A 1 99 ? -1.703 -4.059 -16.687 1.00 55.84 99 ASP A CA 1
ATOM 759 C C . ASP A 1 99 ? -3.218 -3.852 -16.505 1.00 55.84 99 ASP A C 1
ATOM 761 O O . ASP A 1 99 ? -3.763 -4.276 -15.453 1.00 55.84 99 ASP A O 1
#